Protein AF-A0A819MQQ5-F1 (afdb_monomer)

Radius of gyration: 13.73 Å; Cα contacts (8 Å, |Δi|>4): 123; chains: 1; bounding box: 31×38×28 Å

Solvent-accessible surface area (backbone atoms only — not comparable to full-atom values): 6411 Å² total; per-residue (Å²): 133,86,80,76,84,66,77,79,53,74,88,34,52,47,78,46,35,82,81,54,48,57,68,61,52,51,54,46,52,52,53,27,51,76,29,70,85,50,71,20,37,42,30,38,60,73,44,36,54,68,73,41,29,49,53,48,34,54,49,53,50,52,51,44,71,75,38,72,86,65,55,55,35,80,45,76,45,65,96,54,74,85,34,72,33,50,51,48,49,56,72,66,75,80,63,82,90,82,51,74,84,59,63,75,76,112

Structure (mmCIF, N/CA/C/O backbone):
data_AF-A0A819MQQ5-F1
#
_entry.id   AF-A0A819MQQ5-F1
#
loop_
_atom_site.group_PDB
_atom_site.id
_atom_site.type_symbol
_atom_site.label_atom_id
_atom_site.label_alt_id
_atom_site.label_comp_id
_atom_site.label_asym_id
_atom_site.label_entity_id
_atom_site.label_seq_id
_atom_site.pdbx_PDB_ins_code
_atom_site.Cartn_x
_atom_site.Cartn_y
_atom_site.Cartn_z
_atom_site.occupancy
_atom_site.B_iso_or_equiv
_atom_site.auth_seq_id
_atom_site.auth_comp_id
_atom_site.auth_asym_id
_atom_site.auth_atom_id
_atom_site.pdbx_PDB_model_num
ATOM 1 N N . PHE A 1 1 ? 14.879 -18.566 -2.613 1.00 41.97 1 PHE A N 1
ATOM 2 C CA . PHE A 1 1 ? 14.313 -17.618 -1.638 1.00 41.97 1 PHE A CA 1
ATOM 3 C C . PHE A 1 1 ? 15.167 -17.663 -0.381 1.00 41.97 1 PHE A C 1
ATOM 5 O O . PHE A 1 1 ? 15.000 -18.571 0.419 1.00 41.97 1 PHE A O 1
ATOM 12 N N . HIS A 1 2 ? 16.148 -16.767 -0.248 1.00 36.59 2 HIS A N 1
ATOM 13 C CA . HIS A 1 2 ? 16.883 -16.634 1.012 1.00 36.59 2 HIS A CA 1
ATOM 14 C C . HIS A 1 2 ? 15.929 -16.038 2.054 1.00 36.59 2 HIS A C 1
ATOM 16 O O . HIS A 1 2 ? 15.406 -14.946 1.847 1.00 36.59 2 HIS A O 1
ATOM 22 N N . HIS A 1 3 ? 15.650 -16.805 3.107 1.00 41.03 3 HIS A N 1
ATOM 23 C CA . HIS A 1 3 ? 14.972 -16.335 4.310 1.00 41.03 3 HIS A CA 1
ATOM 24 C C . HIS A 1 3 ? 15.963 -15.483 5.109 1.00 41.03 3 HIS A C 1
ATOM 26 O O . HIS A 1 3 ? 16.704 -16.006 5.938 1.00 41.03 3 HIS A O 1
ATOM 32 N N . ASP A 1 4 ? 15.989 -14.177 4.852 1.00 48.97 4 ASP A N 1
ATOM 33 C CA . ASP A 1 4 ? 16.358 -13.234 5.906 1.00 48.97 4 ASP A CA 1
ATOM 34 C C . ASP A 1 4 ? 15.162 -13.184 6.864 1.00 48.97 4 ASP A C 1
ATOM 36 O O . ASP A 1 4 ? 14.208 -12.440 6.655 1.00 48.97 4 ASP A O 1
ATOM 40 N N . ASN A 1 5 ? 15.185 -14.052 7.879 1.00 50.28 5 ASN A N 1
ATOM 41 C CA . ASN A 1 5 ? 14.214 -14.105 8.978 1.00 50.28 5 ASN A CA 1
ATOM 42 C C . ASN A 1 5 ? 14.416 -12.931 9.956 1.00 50.28 5 ASN A C 1
ATOM 44 O O . ASN A 1 5 ? 14.472 -13.129 11.169 1.00 50.28 5 ASN A O 1
ATOM 48 N N . SER A 1 6 ? 14.591 -11.711 9.453 1.00 61.44 6 SER A N 1
ATOM 49 C CA . SER A 1 6 ? 14.460 -10.527 10.293 1.00 61.44 6 SER A CA 1
ATOM 50 C C . SER A 1 6 ? 12.978 -10.190 10.406 1.00 61.44 6 SER A C 1
ATOM 52 O O . SER A 1 6 ? 12.267 -10.110 9.404 1.00 61.44 6 SER A O 1
ATOM 54 N N . GLU A 1 7 ? 12.495 -10.032 11.639 1.00 63.12 7 GLU A N 1
ATOM 55 C CA . GLU A 1 7 ? 11.149 -9.515 11.872 1.00 63.12 7 GLU A CA 1
ATOM 56 C C . GLU A 1 7 ? 10.965 -8.198 11.107 1.00 63.12 7 GLU A C 1
ATOM 58 O O . GLU A 1 7 ? 11.910 -7.395 11.037 1.00 63.12 7 GLU A O 1
ATOM 63 N N . PRO A 1 8 ? 9.774 -7.959 10.528 1.00 64.44 8 PRO A N 1
ATOM 64 C CA . PRO A 1 8 ? 9.529 -6.715 9.839 1.00 64.44 8 PRO A CA 1
ATOM 65 C C . PRO A 1 8 ? 9.766 -5.554 10.800 1.00 64.44 8 PRO A C 1
ATOM 67 O O . PRO A 1 8 ? 9.195 -5.490 11.891 1.00 64.44 8 PRO A O 1
ATOM 70 N N . ALA A 1 9 ? 10.620 -4.618 10.398 1.00 76.19 9 ALA A N 1
ATOM 71 C CA . ALA A 1 9 ? 10.821 -3.408 11.177 1.00 76.19 9 ALA A CA 1
ATOM 72 C C . ALA A 1 9 ? 9.495 -2.630 11.233 1.00 76.19 9 ALA A C 1
ATOM 74 O O . ALA A 1 9 ? 8.751 -2.602 10.257 1.00 76.19 9 ALA A O 1
ATOM 75 N N . VAL A 1 10 ? 9.196 -1.954 12.350 1.00 74.06 10 VAL A N 1
ATOM 76 C CA . VAL A 1 10 ? 7.916 -1.232 12.554 1.00 74.06 10 VAL A CA 1
ATOM 77 C C . VAL A 1 10 ? 7.578 -0.284 11.393 1.00 74.06 10 VAL A C 1
ATOM 79 O O . VAL A 1 10 ? 6.420 -0.098 11.045 1.00 74.06 10 VAL A O 1
ATOM 82 N N . ASN A 1 11 ? 8.586 0.289 10.734 1.00 81.50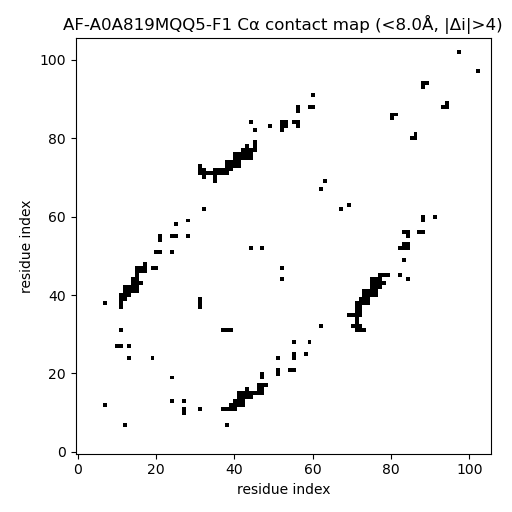 11 ASN A N 1
ATOM 83 C CA . ASN A 1 11 ? 8.409 1.188 9.592 1.00 81.50 11 ASN A CA 1
ATOM 84 C C . ASN A 1 11 ? 8.019 0.495 8.267 1.00 81.50 11 ASN A C 1
ATOM 86 O O . ASN A 1 11 ? 7.745 1.204 7.291 1.00 81.50 11 ASN A O 1
ATOM 90 N N . GLN A 1 12 ? 8.035 -0.840 8.220 1.00 92.12 12 GLN A N 1
ATOM 91 C CA . GLN A 1 12 ? 7.631 -1.675 7.086 1.00 92.12 12 GLN A CA 1
ATOM 92 C C . GLN A 1 12 ? 6.144 -2.030 7.120 1.00 92.12 12 GLN A C 1
ATOM 94 O O . GLN A 1 12 ? 5.609 -2.463 6.106 1.00 92.12 12 GLN A O 1
ATOM 99 N N . ILE A 1 13 ? 5.454 -1.796 8.236 1.00 95.38 13 ILE A N 1
ATOM 100 C CA . ILE A 1 13 ? 4.023 -2.063 8.374 1.00 95.38 13 ILE A CA 1
ATOM 101 C C . ILE A 1 13 ? 3.284 -0.736 8.544 1.00 95.38 13 ILE A C 1
ATOM 103 O O . ILE A 1 13 ? 3.662 0.099 9.363 1.00 95.38 13 ILE A O 1
ATOM 107 N N . LEU A 1 14 ? 2.214 -0.545 7.776 1.00 97.00 14 LEU A N 1
ATOM 108 C CA . LEU A 1 14 ? 1.230 0.505 8.015 1.00 97.00 14 LEU A CA 1
ATOM 109 C C . LEU A 1 14 ? -0.129 -0.150 8.236 1.00 97.00 14 LEU A C 1
ATOM 111 O O . LEU A 1 14 ? -0.745 -0.641 7.293 1.00 97.00 14 LEU A O 1
ATOM 115 N N . PHE A 1 15 ? -0.577 -0.147 9.491 1.00 97.19 15 PHE A N 1
ATOM 116 C CA . PHE A 1 15 ? -1.931 -0.543 9.858 1.00 97.19 15 PHE A CA 1
ATOM 117 C C . PHE A 1 15 ? -2.868 0.650 9.673 1.00 97.19 15 PHE A C 1
ATOM 119 O O . PHE A 1 15 ? -2.745 1.652 10.380 1.00 97.19 15 PHE A O 1
ATOM 126 N N . CYS A 1 16 ? -3.764 0.565 8.696 1.00 97.50 16 CYS A N 1
ATOM 127 C CA . CYS A 1 16 ? -4.686 1.640 8.380 1.00 97.50 16 CYS A CA 1
ATOM 128 C C . CYS A 1 16 ? -5.820 1.710 9.404 1.00 97.50 16 CYS A C 1
ATOM 130 O O . CYS A 1 16 ? -6.401 0.715 9.825 1.00 97.50 16 CYS A O 1
ATOM 132 N N . THR A 1 17 ? -6.165 2.931 9.778 1.00 97.00 17 THR A N 1
ATOM 133 C CA . THR A 1 17 ? -7.304 3.280 10.625 1.00 97.00 17 THR A CA 1
ATOM 134 C C . THR A 1 17 ? -8.079 4.413 9.961 1.00 97.00 17 THR A C 1
ATOM 136 O O . THR A 1 17 ? -7.600 5.028 9.008 1.00 97.00 17 THR A O 1
ATOM 139 N N . THR A 1 18 ? -9.247 4.754 10.502 1.00 95.88 18 THR A N 1
ATOM 140 C CA . THR A 1 18 ? -10.018 5.931 10.063 1.00 95.88 18 THR A CA 1
ATOM 141 C C . THR A 1 18 ? -9.284 7.258 10.290 1.00 95.88 18 THR A C 1
ATOM 143 O O . THR A 1 18 ? -9.691 8.279 9.751 1.00 95.88 18 THR A O 1
ATOM 146 N N . GLU A 1 19 ? -8.208 7.261 11.081 1.00 97.25 19 GLU A N 1
ATOM 147 C CA . GLU A 1 19 ? -7.359 8.432 11.341 1.00 97.25 19 GLU A CA 1
ATOM 148 C C . GLU A 1 19 ? -6.121 8.478 10.430 1.00 97.25 19 GLU A C 1
ATOM 150 O O . GLU A 1 19 ? -5.409 9.482 10.392 1.00 97.25 19 GLU A O 1
ATOM 155 N N . THR A 1 20 ? -5.852 7.399 9.686 1.00 97.81 20 THR A N 1
ATOM 156 C CA . THR A 1 20 ? -4.707 7.331 8.774 1.00 97.81 20 THR A CA 1
ATOM 157 C C . THR A 1 20 ? -4.927 8.285 7.610 1.00 97.81 20 THR A C 1
ATOM 159 O O . THR A 1 20 ? -5.843 8.115 6.805 1.00 97.81 20 THR A O 1
ATOM 162 N N . ASN A 1 21 ? -4.064 9.291 7.499 1.00 97.69 21 ASN A N 1
ATOM 163 C CA . ASN A 1 21 ? -4.224 10.345 6.508 1.00 97.69 21 ASN A CA 1
ATOM 164 C C . ASN A 1 21 ? -3.296 10.140 5.299 1.00 97.69 21 ASN A C 1
ATOM 166 O O . ASN A 1 21 ? -2.461 9.235 5.226 1.00 97.69 21 ASN A O 1
ATOM 170 N N . TRP A 1 22 ? -3.435 11.031 4.316 1.00 98.06 22 TRP A N 1
ATOM 171 C CA . TRP A 1 22 ? -2.640 10.974 3.093 1.00 98.06 22 TRP A CA 1
ATOM 172 C C . TRP A 1 22 ? -1.126 11.101 3.324 1.00 98.06 22 TRP A C 1
ATOM 174 O O . TRP A 1 22 ? -0.351 10.505 2.580 1.00 98.06 22 TRP A O 1
ATOM 184 N N . ILE A 1 23 ? -0.678 11.870 4.318 1.00 98.19 23 ILE A N 1
ATOM 185 C CA . ILE A 1 23 ? 0.754 12.067 4.583 1.00 98.19 23 ILE A CA 1
ATOM 186 C C . ILE A 1 23 ? 1.383 10.750 5.045 1.00 98.19 23 ILE A C 1
ATOM 188 O O . ILE A 1 23 ? 2.445 10.382 4.534 1.00 98.19 23 ILE A O 1
ATOM 192 N N . ASP A 1 24 ? 0.700 10.015 5.924 1.00 97.12 24 ASP A N 1
ATOM 193 C CA . ASP A 1 24 ? 1.155 8.718 6.438 1.00 97.12 24 ASP A CA 1
ATOM 194 C C . ASP A 1 24 ? 1.308 7.699 5.305 1.00 97.12 24 ASP A C 1
ATOM 196 O O . ASP A 1 24 ? 2.375 7.102 5.122 1.00 97.12 24 ASP A O 1
ATOM 200 N N . VAL A 1 25 ? 0.262 7.574 4.482 1.00 98.19 25 VAL A N 1
ATOM 201 C CA . VAL A 1 25 ? 0.217 6.652 3.338 1.00 98.19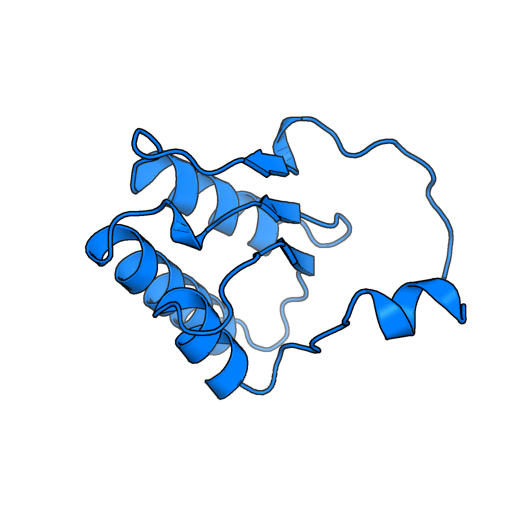 25 VAL A CA 1
ATOM 202 C C . VAL A 1 25 ? 1.268 7.032 2.301 1.00 98.19 25 VAL A C 1
ATOM 204 O O . VAL A 1 25 ? 2.039 6.184 1.859 1.00 98.19 25 VAL A O 1
ATOM 207 N N . ARG A 1 26 ? 1.376 8.315 1.944 1.00 98.44 26 ARG A N 1
ATOM 208 C CA . ARG A 1 26 ? 2.375 8.797 0.983 1.00 98.44 26 ARG A CA 1
ATOM 209 C C . ARG A 1 26 ? 3.790 8.465 1.446 1.00 98.44 26 ARG A C 1
ATOM 211 O O . ARG A 1 26 ? 4.583 7.946 0.663 1.00 98.44 26 ARG A O 1
ATOM 218 N N . ALA A 1 27 ? 4.119 8.771 2.700 1.00 97.56 27 ALA A N 1
ATOM 219 C CA . ALA A 1 27 ? 5.442 8.500 3.247 1.00 97.56 27 ALA A CA 1
ATOM 220 C C . ALA A 1 27 ? 5.742 6.993 3.254 1.00 97.56 27 ALA A C 1
ATOM 222 O O . ALA A 1 27 ? 6.854 6.586 2.918 1.00 97.56 27 ALA A O 1
ATOM 223 N N . PHE A 1 28 ? 4.747 6.169 3.584 1.00 97.81 28 PHE A N 1
ATOM 224 C CA . PHE A 1 28 ? 4.854 4.716 3.540 1.00 97.81 28 PHE A CA 1
ATOM 225 C C . PHE A 1 28 ? 5.120 4.182 2.127 1.00 97.81 28 PHE A C 1
ATOM 227 O O . PHE A 1 28 ? 6.079 3.435 1.938 1.00 97.81 28 PHE A O 1
ATOM 234 N N . ILE A 1 29 ? 4.353 4.622 1.124 1.00 97.38 29 ILE A N 1
ATOM 235 C CA . ILE A 1 29 ? 4.533 4.198 -0.272 1.00 97.38 29 ILE A CA 1
ATOM 236 C C . ILE A 1 29 ? 5.913 4.593 -0.803 1.00 97.38 29 ILE A C 1
ATOM 238 O O . ILE A 1 29 ? 6.564 3.781 -1.453 1.00 97.38 29 ILE A O 1
ATOM 242 N N . TYR A 1 30 ? 6.420 5.788 -0.486 1.00 96.81 30 TYR A N 1
ATOM 243 C CA . TYR A 1 30 ? 7.780 6.165 -0.885 1.00 96.81 30 TYR A CA 1
ATOM 244 C C . TYR A 1 30 ? 8.860 5.317 -0.210 1.00 96.81 30 TYR A C 1
ATOM 246 O O . TYR A 1 30 ? 9.817 4.925 -0.877 1.00 96.81 30 TYR A O 1
ATOM 254 N N . ARG A 1 31 ? 8.716 5.013 1.089 1.00 95.25 31 ARG A N 1
ATOM 255 C CA . ARG A 1 31 ? 9.643 4.105 1.786 1.00 95.25 31 ARG A CA 1
ATOM 256 C C . ARG A 1 31 ? 9.631 2.717 1.156 1.00 95.25 31 ARG A C 1
ATOM 258 O O . ARG A 1 31 ? 10.700 2.167 0.926 1.00 95.25 31 ARG A O 1
ATOM 265 N N . CYS A 1 32 ? 8.445 2.196 0.849 1.00 95.50 32 CYS A N 1
ATOM 266 C CA . CYS A 1 32 ? 8.282 0.928 0.150 1.00 95.50 32 CYS A CA 1
ATOM 267 C C . CYS A 1 32 ? 8.967 0.959 -1.216 1.00 95.50 32 CYS A C 1
ATOM 269 O O . CYS A 1 32 ? 9.824 0.124 -1.490 1.00 95.50 32 CYS A O 1
ATOM 271 N N . PHE A 1 33 ? 8.641 1.954 -2.044 1.00 95.00 33 PHE A N 1
ATOM 272 C CA . PHE A 1 33 ? 9.154 2.041 -3.401 1.00 95.00 33 PHE A CA 1
ATOM 273 C C . PHE A 1 33 ? 10.678 2.118 -3.408 1.00 95.00 33 PHE A C 1
ATOM 275 O O . PHE A 1 33 ? 11.314 1.325 -4.081 1.00 95.00 33 PHE A O 1
ATOM 282 N N . TYR A 1 34 ? 11.292 2.992 -2.609 1.00 93.00 34 TYR A N 1
ATOM 283 C CA . TYR A 1 34 ? 12.751 3.149 -2.587 1.00 93.00 34 TYR A CA 1
ATOM 284 C C . TYR A 1 34 ? 13.499 2.112 -1.734 1.00 93.00 34 TYR A C 1
ATOM 286 O O . TYR A 1 34 ? 14.723 2.188 -1.624 1.00 93.00 34 TYR A O 1
ATOM 294 N N . SER A 1 35 ? 12.807 1.125 -1.157 1.00 88.75 35 SER A N 1
ATOM 295 C CA . SER A 1 35 ? 13.436 0.011 -0.450 1.00 88.75 35 SER A CA 1
ATOM 296 C C . SER A 1 35 ? 13.440 -1.247 -1.319 1.00 88.75 35 SER A C 1
ATOM 298 O O . SER A 1 35 ? 12.446 -1.954 -1.445 1.00 88.75 35 SER A O 1
ATOM 300 N N . SER A 1 36 ? 14.590 -1.550 -1.918 1.00 75.75 36 SER A N 1
ATOM 301 C CA . SER A 1 36 ? 14.707 -2.596 -2.944 1.00 75.75 36 SER A CA 1
ATOM 302 C C . SER A 1 36 ? 14.548 -4.033 -2.420 1.00 75.75 36 SER A C 1
ATOM 304 O O . SER A 1 36 ? 14.241 -4.941 -3.193 1.00 75.75 36 SER A O 1
ATOM 306 N N . SER A 1 37 ? 14.787 -4.266 -1.125 1.00 83.00 37 SER A N 1
ATOM 307 C CA . SER A 1 37 ? 14.911 -5.623 -0.561 1.00 83.00 37 SER A CA 1
ATOM 308 C C . SER A 1 37 ? 13.750 -6.026 0.348 1.00 83.00 37 SER A C 1
ATOM 310 O O . SER A 1 37 ? 13.411 -7.213 0.417 1.00 83.00 37 SER A O 1
ATOM 312 N N . ASN A 1 38 ? 13.125 -5.049 1.002 1.00 90.00 38 ASN A N 1
ATOM 313 C CA . ASN A 1 38 ? 12.193 -5.270 2.101 1.00 90.00 38 ASN A CA 1
ATOM 314 C C . ASN A 1 38 ? 10.750 -5.382 1.613 1.00 90.00 38 ASN A C 1
ATOM 316 O O . ASN A 1 38 ? 10.341 -4.673 0.695 1.00 90.00 38 ASN A O 1
ATOM 320 N N . LEU A 1 39 ? 9.975 -6.248 2.265 1.00 92.38 39 LEU A N 1
ATOM 321 C CA . LEU A 1 39 ? 8.526 -6.281 2.114 1.00 92.38 39 LEU A CA 1
ATOM 322 C C . LEU A 1 39 ? 7.908 -5.193 2.993 1.00 92.38 39 LEU A C 1
ATOM 324 O O . LEU A 1 39 ? 8.158 -5.158 4.192 1.00 92.38 39 LEU A O 1
ATOM 328 N N . TYR A 1 40 ? 7.095 -4.331 2.393 1.00 95.81 40 TYR A N 1
ATOM 329 C CA . TYR A 1 40 ? 6.258 -3.378 3.114 1.00 95.81 40 TYR A CA 1
ATOM 330 C C . TYR A 1 40 ? 4.811 -3.846 3.060 1.00 95.81 40 TYR A C 1
ATOM 332 O O . TYR A 1 40 ? 4.352 -4.261 2.000 1.00 95.81 40 TYR A O 1
ATOM 340 N N . GLN A 1 41 ? 4.091 -3.778 4.174 1.00 96.12 41 GLN A N 1
ATOM 341 C CA . GLN A 1 41 ? 2.723 -4.271 4.294 1.00 96.12 41 GLN A CA 1
ATOM 342 C C . GLN A 1 41 ? 1.750 -3.142 4.632 1.00 96.12 41 GLN A C 1
ATOM 344 O O . GLN A 1 41 ? 1.863 -2.504 5.678 1.00 96.12 41 GLN A O 1
ATOM 349 N N . LEU A 1 42 ? 0.793 -2.906 3.737 1.00 97.19 42 LEU A N 1
ATOM 350 C CA . LEU A 1 42 ? -0.359 -2.0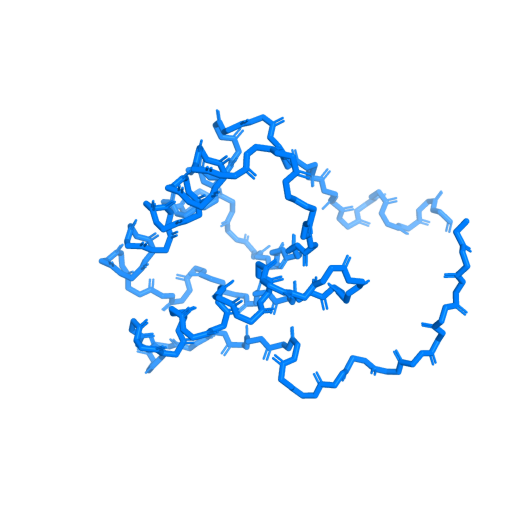42 3.968 1.00 97.19 42 LEU A CA 1
ATOM 351 C C . LEU A 1 42 ? -1.517 -2.918 4.457 1.00 97.19 42 LEU A C 1
ATOM 353 O O . LEU A 1 42 ? -2.015 -3.750 3.698 1.00 97.19 42 LEU A O 1
ATOM 357 N N . ILE A 1 43 ? -1.901 -2.769 5.721 1.00 97.00 43 ILE A N 1
ATOM 358 C CA . ILE A 1 43 ? -2.890 -3.625 6.383 1.00 97.00 43 ILE A CA 1
ATOM 359 C C . ILE A 1 43 ? -4.198 -2.851 6.561 1.00 97.00 43 ILE A C 1
ATOM 361 O O . ILE A 1 43 ? -4.181 -1.715 7.026 1.00 97.00 43 ILE A O 1
ATOM 365 N N . GLU A 1 44 ? -5.313 -3.484 6.204 1.00 97.12 44 GLU A N 1
ATOM 366 C CA . GLU A 1 44 ? -6.682 -2.952 6.258 1.00 97.12 44 GLU A CA 1
ATOM 367 C C . GLU A 1 44 ? -6.901 -1.632 5.478 1.00 97.12 44 GLU A C 1
ATOM 369 O O . GLU A 1 44 ? -7.519 -0.691 5.994 1.00 97.12 44 GLU A O 1
ATOM 374 N N . PRO A 1 45 ? -6.426 -1.514 4.218 1.00 96.88 45 PRO A N 1
ATOM 375 C CA . PRO A 1 45 ? -6.591 -0.297 3.418 1.00 96.88 45 PRO A CA 1
ATOM 376 C C . PRO A 1 45 ? -8.054 0.109 3.183 1.00 96.88 45 PRO A C 1
ATOM 378 O O . PRO A 1 45 ? -8.315 1.265 2.854 1.00 96.88 45 PRO A O 1
ATOM 381 N N . GLU A 1 46 ? -9.011 -0.803 3.366 1.00 96.75 46 GLU A N 1
ATOM 382 C CA . GLU A 1 46 ? -10.452 -0.539 3.331 1.00 96.75 46 GLU A CA 1
ATOM 383 C C . GLU A 1 46 ? -10.907 0.517 4.345 1.00 96.75 46 GLU A C 1
ATOM 385 O O . GLU A 1 46 ? -11.929 1.167 4.133 1.00 96.75 46 GLU A O 1
ATOM 390 N N . ARG A 1 47 ? -10.135 0.743 5.415 1.00 97.19 47 ARG A N 1
ATOM 391 C CA . ARG A 1 47 ? -10.422 1.781 6.415 1.00 97.19 47 ARG A CA 1
ATOM 392 C C . ARG A 1 47 ? 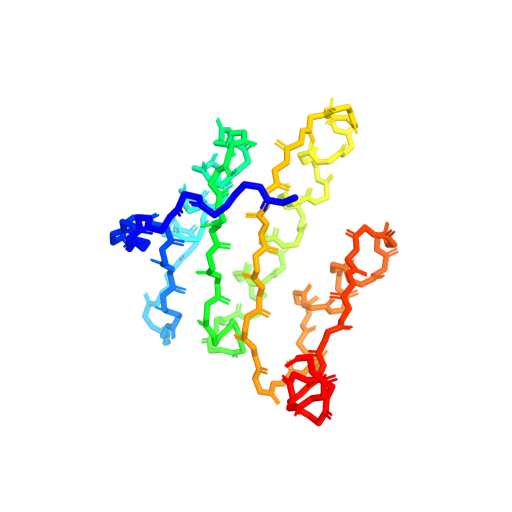-10.027 3.188 5.979 1.00 97.19 47 ARG A C 1
ATOM 394 O O . ARG A 1 47 ? -10.409 4.151 6.641 1.00 97.19 47 ARG A O 1
ATOM 401 N N . LEU A 1 48 ? -9.244 3.320 4.909 1.00 97.62 48 LEU A N 1
ATOM 402 C CA . LEU A 1 48 ? -8.841 4.618 4.382 1.00 97.62 48 LEU A CA 1
ATOM 403 C C . LEU A 1 48 ? -10.028 5.309 3.715 1.00 97.62 48 LEU A C 1
ATOM 405 O O . LEU A 1 48 ? -10.792 4.678 2.983 1.00 97.62 48 LEU A O 1
ATOM 409 N N . GLU A 1 49 ? -10.128 6.628 3.875 1.00 97.19 49 GLU A N 1
ATOM 410 C CA . GLU A 1 49 ? -11.070 7.422 3.088 1.00 97.19 49 GLU A CA 1
ATOM 411 C C . GLU A 1 49 ? -10.837 7.223 1.584 1.00 97.19 49 GLU A C 1
ATOM 413 O O . GLU A 1 49 ? -9.700 7.094 1.116 1.00 97.19 49 GLU A O 1
ATOM 418 N N . PHE A 1 50 ? -11.916 7.276 0.801 1.00 96.19 50 PHE A N 1
ATOM 419 C CA . PHE A 1 50 ? -11.856 7.122 -0.655 1.00 96.19 50 PHE A CA 1
ATOM 420 C C . PHE A 1 50 ? -10.822 8.057 -1.307 1.00 96.19 50 PHE A C 1
ATOM 422 O O . PHE A 1 50 ? -10.071 7.644 -2.189 1.00 96.19 50 PHE A O 1
ATOM 429 N N . ASN A 1 51 ? -10.729 9.307 -0.840 1.00 97.69 51 ASN A N 1
ATOM 430 C CA . ASN A 1 51 ? -9.770 10.289 -1.354 1.00 97.69 51 ASN A CA 1
ATOM 431 C C . ASN A 1 51 ? -8.295 9.875 -1.117 1.00 97.69 51 ASN A C 1
ATOM 433 O O . ASN A 1 51 ? -7.428 10.222 -1.919 1.00 97.69 51 ASN A O 1
ATOM 437 N N . VAL A 1 52 ? -7.997 9.136 -0.043 1.00 98.06 52 VAL A N 1
ATOM 438 C CA . VAL A 1 52 ? -6.665 8.635 0.307 1.00 98.06 52 VAL A CA 1
ATOM 439 C C . VAL A 1 52 ? -6.371 7.400 -0.532 1.00 98.06 52 VAL A C 1
ATOM 441 O O . VAL A 1 52 ? -5.273 7.294 -1.077 1.00 98.06 52 VAL A O 1
ATOM 444 N N . GLN A 1 53 ? -7.355 6.513 -0.700 1.00 97.38 53 GLN A N 1
ATOM 445 C CA . GLN A 1 53 ? -7.247 5.355 -1.589 1.00 97.38 53 GLN A CA 1
ATOM 446 C C . GLN A 1 53 ? -6.945 5.777 -3.034 1.00 97.38 53 GLN A C 1
ATOM 448 O O . GLN A 1 53 ? -6.033 5.231 -3.654 1.00 97.38 53 GLN A O 1
ATOM 453 N N . ASP A 1 54 ? -7.656 6.782 -3.553 1.00 97.00 54 ASP A N 1
ATOM 454 C CA . ASP A 1 54 ? -7.463 7.307 -4.910 1.00 97.00 54 ASP A CA 1
ATOM 455 C C . ASP A 1 54 ? -6.071 7.916 -5.106 1.00 97.00 54 ASP A C 1
ATOM 457 O O . ASP A 1 54 ? -5.347 7.542 -6.031 1.00 97.00 54 ASP A O 1
ATOM 461 N N . LYS A 1 55 ? -5.631 8.769 -4.175 1.00 98.19 55 LYS A N 1
ATOM 462 C CA . LYS A 1 55 ? -4.274 9.339 -4.204 1.00 98.19 55 LYS A CA 1
ATOM 463 C C . LYS A 1 55 ? -3.189 8.269 -4.097 1.00 98.19 55 LYS A C 1
ATOM 465 O O . LYS A 1 55 ? -2.157 8.381 -4.757 1.00 98.19 55 LYS A O 1
ATOM 470 N N . CYS A 1 56 ? -3.406 7.242 -3.276 1.00 97.62 56 CYS A N 1
ATOM 471 C CA . CYS A 1 56 ? -2.483 6.120 -3.130 1.00 97.62 56 CYS A CA 1
ATOM 472 C C . CYS A 1 56 ? -2.353 5.345 -4.446 1.00 97.62 56 CYS A C 1
ATOM 474 O O . CYS A 1 56 ? -1.241 5.148 -4.934 1.00 97.62 56 CYS A O 1
ATOM 476 N N . CYS A 1 57 ? -3.484 5.003 -5.065 1.00 95.94 57 CYS A N 1
ATOM 477 C CA . CYS A 1 57 ? -3.540 4.334 -6.360 1.00 95.94 57 CYS A CA 1
ATOM 478 C C . CYS A 1 57 ? -2.792 5.131 -7.443 1.00 95.94 57 CYS A C 1
ATOM 480 O O . CYS A 1 57 ? -1.868 4.615 -8.072 1.00 95.94 57 CYS A O 1
ATOM 482 N N . GLN A 1 58 ? -3.108 6.422 -7.590 1.00 96.19 58 GLN A N 1
ATOM 483 C CA . GLN A 1 58 ? -2.445 7.309 -8.552 1.00 96.19 58 GLN A CA 1
ATOM 484 C C . GLN A 1 58 ? -0.935 7.419 -8.308 1.00 96.19 58 GLN A C 1
ATOM 486 O O . GLN A 1 58 ? -0.154 7.475 -9.258 1.00 96.19 58 GLN A O 1
ATOM 491 N N . LEU A 1 59 ? -0.505 7.446 -7.043 1.00 97.44 59 LEU A N 1
ATOM 492 C CA . LEU A 1 59 ? 0.913 7.486 -6.699 1.00 97.44 59 LEU A CA 1
ATOM 493 C C . LEU A 1 59 ? 1.632 6.198 -7.112 1.00 97.44 59 LEU A C 1
ATOM 495 O O . LEU A 1 59 ? 2.706 6.285 -7.701 1.00 97.44 59 LEU A O 1
ATOM 499 N N . ILE A 1 60 ? 1.055 5.028 -6.826 1.00 95.44 60 ILE A N 1
ATOM 500 C CA . ILE A 1 60 ? 1.641 3.736 -7.212 1.00 95.44 60 ILE A CA 1
ATOM 501 C C . ILE A 1 60 ? 1.764 3.649 -8.736 1.00 95.44 60 ILE A C 1
ATOM 503 O O . ILE A 1 60 ? 2.851 3.353 -9.231 1.00 95.44 60 ILE A O 1
ATOM 507 N N . ILE A 1 61 ? 0.698 3.992 -9.471 1.00 94.25 61 ILE A N 1
ATOM 508 C CA . ILE A 1 61 ? 0.701 4.039 -10.942 1.00 94.25 61 ILE A CA 1
ATOM 509 C C . ILE A 1 61 ? 1.843 4.923 -11.440 1.00 94.25 61 ILE A C 1
ATOM 511 O O . ILE A 1 61 ? 2.711 4.460 -12.176 1.00 94.25 61 ILE A O 1
ATOM 515 N N . LYS A 1 62 ? 1.914 6.165 -10.951 1.00 95.31 62 LYS A N 1
ATOM 516 C CA . LYS A 1 62 ? 2.946 7.121 -11.356 1.00 95.31 62 LYS A CA 1
ATOM 517 C C . LYS A 1 62 ? 4.363 6.609 -11.093 1.00 95.31 62 LYS A C 1
ATOM 519 O O . LYS A 1 62 ? 5.257 6.849 -11.899 1.00 95.31 62 LYS A O 1
ATOM 524 N N . LEU A 1 63 ? 4.598 5.957 -9.955 1.00 95.12 63 LEU A N 1
ATOM 525 C CA . LEU A 1 63 ? 5.921 5.442 -9.598 1.00 95.12 63 LEU A CA 1
ATOM 526 C C . LEU A 1 63 ? 6.349 4.283 -10.506 1.00 95.12 63 LEU A C 1
ATOM 528 O O . LEU A 1 63 ? 7.496 4.261 -10.954 1.00 95.12 63 LEU A O 1
ATOM 532 N N . VAL A 1 64 ? 5.424 3.368 -10.803 1.00 92.44 64 VAL A N 1
ATOM 533 C CA . VAL A 1 64 ? 5.654 2.229 -11.702 1.00 92.44 64 VAL A CA 1
ATOM 534 C C . VAL A 1 64 ? 5.879 2.700 -13.138 1.00 92.44 64 VAL A C 1
ATOM 536 O O . VAL A 1 64 ? 6.825 2.256 -13.780 1.00 92.44 64 VAL A O 1
ATOM 539 N N . GLU A 1 65 ? 5.069 3.638 -13.630 1.00 93.00 65 GLU A N 1
ATOM 540 C CA . GLU A 1 65 ? 5.217 4.200 -14.978 1.00 93.00 65 GLU A CA 1
ATOM 541 C C . GLU A 1 65 ? 6.517 4.995 -15.139 1.00 93.00 65 GLU A C 1
ATOM 543 O O . GLU A 1 65 ? 7.172 4.914 -16.178 1.00 93.00 65 GLU A O 1
ATOM 548 N N . TYR A 1 66 ? 6.913 5.758 -14.115 1.00 94.50 66 TYR A N 1
ATOM 549 C CA . TYR A 1 66 ? 8.113 6.592 -14.170 1.00 94.50 66 TYR A CA 1
ATOM 550 C C . TYR A 1 66 ? 9.409 5.774 -14.062 1.00 94.50 66 TYR A C 1
ATOM 552 O O . TYR A 1 66 ? 10.404 6.133 -14.687 1.00 94.50 66 TYR A O 1
ATOM 560 N N . ASN A 1 67 ? 9.414 4.668 -13.306 1.00 91.31 67 ASN A N 1
ATOM 561 C CA . ASN A 1 67 ? 10.572 3.774 -13.198 1.00 91.31 67 ASN A CA 1
ATOM 562 C C . ASN A 1 67 ? 10.166 2.293 -13.355 1.00 91.31 67 ASN A C 1
ATOM 564 O O . ASN A 1 67 ? 10.184 1.547 -12.372 1.00 91.31 67 ASN A O 1
ATOM 568 N N . PRO A 1 68 ? 9.872 1.820 -14.577 1.00 88.38 68 PRO A N 1
ATOM 569 C CA . PRO A 1 68 ? 9.334 0.472 -14.798 1.00 88.38 68 PRO A CA 1
ATOM 570 C C . PRO A 1 68 ? 10.310 -0.657 -14.439 1.00 88.38 68 PRO A C 1
ATOM 572 O O . PRO A 1 68 ? 9.896 -1.781 -14.172 1.00 88.38 68 PRO A O 1
ATOM 575 N N . SER A 1 69 ? 11.617 -0.383 -14.411 1.00 89.62 69 SER A N 1
ATOM 576 C CA . SER A 1 69 ? 12.638 -1.354 -13.998 1.00 89.62 69 SER A CA 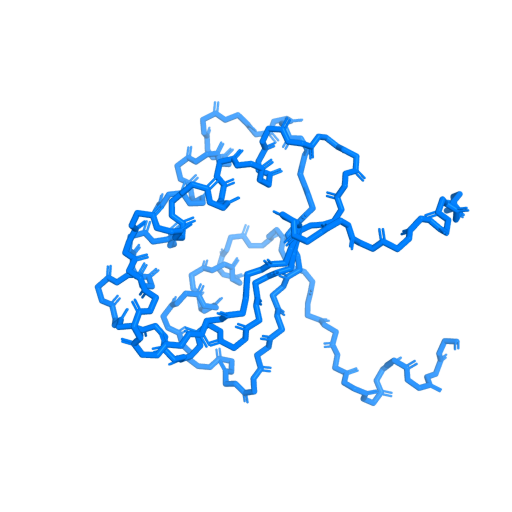1
ATOM 577 C C . SER A 1 69 ? 12.862 -1.403 -12.485 1.00 89.62 69 SER A C 1
ATOM 579 O O . SER A 1 69 ? 13.608 -2.262 -12.006 1.00 89.62 69 SER A O 1
ATOM 581 N N . HIS A 1 70 ? 12.292 -0.458 -11.732 1.00 91.81 70 HIS A N 1
ATOM 582 C CA . HIS A 1 70 ? 12.517 -0.355 -10.298 1.00 91.81 70 HIS A CA 1
ATOM 583 C C . HIS A 1 70 ? 11.706 -1.412 -9.553 1.00 91.81 70 HIS A C 1
ATOM 585 O O . HIS A 1 70 ? 10.491 -1.511 -9.704 1.00 91.81 70 HIS A O 1
ATOM 591 N N . LYS A 1 71 ? 12.390 -2.217 -8.740 1.00 91.25 71 LYS A N 1
ATOM 592 C CA . LYS A 1 71 ? 11.773 -3.313 -7.991 1.00 91.25 71 LYS A CA 1
ATOM 593 C C . LYS A 1 71 ? 11.447 -2.854 -6.576 1.00 91.25 71 LYS A C 1
ATOM 595 O O . LYS A 1 71 ? 12.313 -2.324 -5.887 1.00 91.25 71 LYS A O 1
ATOM 600 N N . PHE A 1 72 ? 10.227 -3.133 -6.140 1.00 93.25 72 PHE A N 1
ATOM 601 C CA . PHE A 1 72 ? 9.760 -2.933 -4.772 1.00 93.25 72 PHE A CA 1
ATOM 602 C C . PHE A 1 72 ? 8.835 -4.090 -4.386 1.00 93.25 72 PHE A C 1
ATOM 604 O O . PHE A 1 72 ? 8.361 -4.829 -5.252 1.00 93.25 72 PHE A O 1
ATOM 611 N N . LYS A 1 73 ? 8.594 -4.272 -3.086 1.00 93.62 73 LYS A N 1
ATOM 612 C CA . LYS A 1 73 ? 7.690 -5.308 -2.577 1.00 93.62 73 LYS A CA 1
ATOM 613 C C . LYS A 1 73 ? 6.646 -4.666 -1.673 1.00 93.62 73 LYS A C 1
ATOM 615 O O . LYS A 1 73 ? 6.954 -4.268 -0.549 1.00 93.62 73 LYS A O 1
ATOM 620 N N . LEU A 1 74 ? 5.419 -4.587 -2.174 1.00 95.00 74 LEU A N 1
ATOM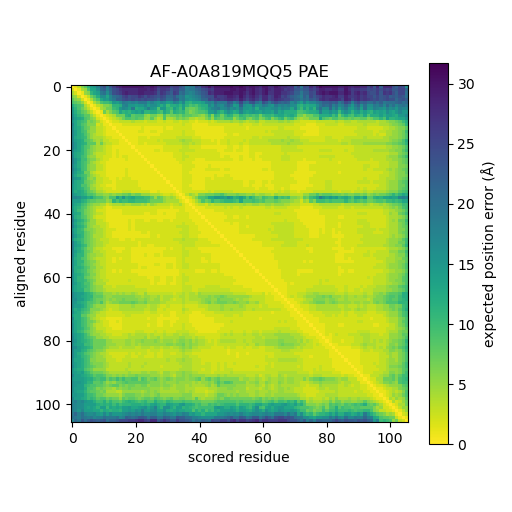 621 C CA . LEU A 1 74 ? 4.252 -4.139 -1.424 1.00 95.00 74 LEU A CA 1
ATOM 622 C C . LEU A 1 74 ? 3.304 -5.324 -1.227 1.00 95.00 74 LEU A C 1
ATOM 624 O O . LEU A 1 74 ? 2.772 -5.862 -2.194 1.00 95.00 74 LEU A O 1
ATOM 628 N N . GLY A 1 75 ? 3.099 -5.721 0.022 1.00 94.88 75 GLY A N 1
ATOM 629 C CA . GLY A 1 75 ? 2.002 -6.582 0.435 1.00 94.88 75 GLY A CA 1
ATOM 630 C C . GLY A 1 75 ? 0.808 -5.719 0.813 1.00 94.88 75 GLY A C 1
ATOM 631 O O . GLY A 1 75 ? 0.956 -4.737 1.539 1.00 94.88 75 GLY A O 1
ATOM 632 N N . VAL A 1 76 ? -0.375 -6.082 0.333 1.00 95.56 76 VAL A N 1
ATOM 633 C CA . VAL A 1 76 ? -1.623 -5.459 0.768 1.00 95.56 76 VAL A CA 1
ATOM 634 C C . VAL A 1 76 ? -2.480 -6.535 1.412 1.00 95.56 76 VAL A C 1
ATOM 636 O O . VAL A 1 76 ? -2.804 -7.530 0.769 1.00 95.56 76 VAL A O 1
ATOM 639 N N . VAL A 1 77 ? -2.795 -6.349 2.691 1.00 95.12 77 VAL A N 1
ATOM 640 C CA . VAL A 1 77 ? -3.597 -7.281 3.488 1.00 95.12 77 VAL A CA 1
ATOM 641 C C . 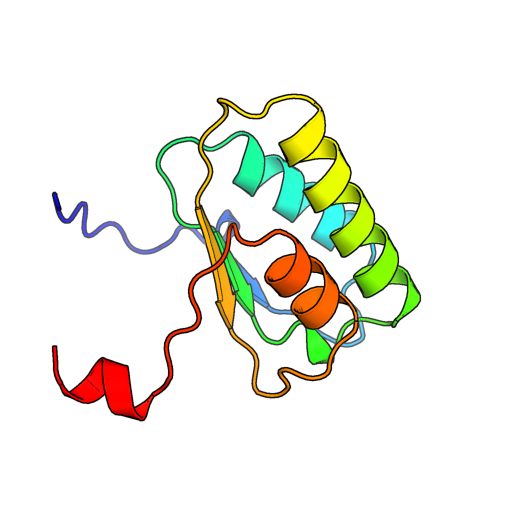VAL A 1 77 ? -4.944 -6.622 3.723 1.00 95.12 77 VAL A C 1
ATOM 643 O O . VAL A 1 77 ? -5.010 -5.582 4.371 1.00 95.12 77 VAL A O 1
ATOM 646 N N . THR A 1 78 ? -6.005 -7.189 3.164 1.00 94.88 78 THR A N 1
ATOM 647 C CA . THR A 1 78 ? -7.344 -6.592 3.188 1.00 94.88 78 THR A CA 1
ATOM 648 C C . THR A 1 78 ? -8.404 -7.669 3.343 1.00 94.88 78 THR A C 1
ATOM 650 O O . THR A 1 78 ? -8.232 -8.786 2.851 1.00 94.88 78 THR A O 1
ATOM 653 N N . THR A 1 79 ? -9.507 -7.322 3.999 1.00 92.81 79 THR A N 1
ATOM 654 C CA . THR A 1 79 ? -10.721 -8.148 4.023 1.00 92.81 79 THR A CA 1
ATOM 655 C C . THR A 1 79 ? -11.709 -7.770 2.915 1.00 92.81 79 THR A C 1
ATOM 657 O O . THR A 1 79 ? -12.630 -8.536 2.632 1.00 92.81 79 THR A O 1
ATOM 660 N N . ASP A 1 80 ? -11.493 -6.635 2.236 1.00 93.12 80 ASP A N 1
ATOM 661 C CA . ASP A 1 80 ? -12.356 -6.120 1.173 1.00 93.12 80 ASP A CA 1
ATOM 662 C C . ASP A 1 80 ? -11.575 -5.834 -0.122 1.00 93.12 80 ASP A C 1
ATOM 664 O O . ASP A 1 80 ? -10.929 -4.799 -0.318 1.00 93.12 80 ASP A O 1
ATOM 668 N N . ILE A 1 81 ? -11.698 -6.761 -1.071 1.00 89.56 81 ILE A N 1
ATOM 669 C CA . ILE A 1 81 ? -11.074 -6.642 -2.393 1.00 89.56 81 ILE A CA 1
ATOM 670 C C . ILE A 1 81 ? -11.761 -5.619 -3.312 1.00 89.56 81 ILE A C 1
ATOM 672 O O . ILE A 1 81 ? -11.216 -5.304 -4.366 1.00 89.56 81 ILE A O 1
ATOM 676 N N . GLN A 1 82 ? -12.950 -5.117 -2.959 1.00 90.81 82 GLN A N 1
ATOM 677 C CA . GLN A 1 82 ? -13.732 -4.207 -3.806 1.00 90.81 82 GLN A CA 1
ATOM 678 C C . GLN A 1 82 ? -13.369 -2.731 -3.602 1.00 90.81 82 GLN A C 1
ATOM 680 O O . GLN A 1 82 ? -13.966 -1.849 -4.224 1.00 90.81 82 GLN A O 1
ATOM 685 N N . THR A 1 83 ? -12.367 -2.441 -2.776 1.00 92.88 83 THR A N 1
ATOM 686 C CA . THR A 1 83 ? -11.891 -1.075 -2.546 1.00 92.88 83 THR A CA 1
ATOM 687 C C . THR A 1 83 ? -11.290 -0.450 -3.809 1.00 92.88 83 THR A C 1
ATOM 689 O O . THR A 1 83 ? -10.786 -1.129 -4.711 1.00 92.88 83 THR A O 1
ATOM 692 N N . HIS A 1 84 ? -11.327 0.884 -3.887 1.00 92.69 84 HIS A N 1
ATOM 693 C CA . HIS A 1 84 ? -10.811 1.629 -5.042 1.00 92.69 84 HIS A CA 1
ATOM 694 C C . HIS A 1 84 ? -9.309 1.404 -5.235 1.00 92.69 84 HIS A C 1
ATOM 696 O O . HIS A 1 84 ? -8.847 1.213 -6.360 1.00 92.69 84 HIS A O 1
ATOM 702 N N . LEU A 1 85 ? -8.557 1.357 -4.131 1.00 93.94 85 LEU A N 1
ATOM 703 C CA . LEU A 1 85 ? -7.121 1.084 -4.158 1.00 93.94 85 LEU A CA 1
ATOM 704 C C . LEU A 1 85 ? -6.812 -0.306 -4.731 1.00 93.94 85 LEU A C 1
ATOM 706 O O . LEU A 1 85 ? -5.986 -0.419 -5.636 1.00 93.94 85 LEU A O 1
ATOM 710 N N . ILE A 1 86 ? -7.473 -1.353 -4.229 1.00 93.25 86 ILE A N 1
ATOM 711 C CA . ILE A 1 86 ? -7.212 -2.734 -4.656 1.00 93.25 86 ILE A CA 1
ATOM 712 C C . ILE A 1 86 ? -7.569 -2.917 -6.128 1.00 93.25 86 ILE A C 1
ATOM 714 O O . ILE A 1 86 ? -6.751 -3.415 -6.901 1.00 93.25 86 ILE A O 1
ATOM 718 N N . ASN A 1 87 ? -8.741 -2.434 -6.541 1.00 92.19 87 ASN A N 1
ATOM 719 C CA . ASN A 1 87 ? -9.152 -2.458 -7.942 1.00 92.19 87 ASN A CA 1
ATOM 720 C C . ASN A 1 87 ? -8.158 -1.721 -8.851 1.00 92.19 87 ASN A C 1
ATOM 722 O O . ASN A 1 87 ? -7.883 -2.175 -9.961 1.00 92.19 87 ASN A O 1
ATOM 726 N N . GLY A 1 88 ? -7.600 -0.604 -8.382 1.00 91.00 88 GLY A N 1
ATOM 727 C CA . GLY A 1 88 ? -6.552 0.129 -9.082 1.00 91.00 88 GLY A CA 1
ATOM 728 C C . GLY A 1 88 ? -5.273 -0.686 -9.271 1.00 91.00 88 GLY A C 1
ATOM 729 O O . GLY A 1 88 ? -4.784 -0.803 -10.391 1.00 91.00 88 GLY A O 1
ATOM 730 N N . ILE A 1 89 ? -4.773 -1.305 -8.198 1.00 90.81 89 ILE A N 1
ATOM 731 C CA . ILE A 1 89 ? -3.553 -2.127 -8.224 1.00 90.81 89 ILE A CA 1
ATOM 732 C C . ILE A 1 89 ? -3.731 -3.362 -9.119 1.00 90.81 89 ILE A C 1
ATOM 734 O O . ILE A 1 89 ? -2.856 -3.669 -9.926 1.00 90.81 89 ILE A O 1
ATOM 738 N N . LEU A 1 90 ? -4.865 -4.062 -9.019 1.00 90.81 90 LEU A N 1
ATOM 739 C CA . LEU A 1 90 ? -5.121 -5.271 -9.811 1.00 90.81 90 LEU A CA 1
ATOM 740 C C . LEU A 1 90 ? -5.200 -4.983 -11.317 1.00 90.81 90 LEU A C 1
ATOM 742 O O . LEU A 1 90 ? -4.804 -5.822 -12.121 1.00 90.81 90 LEU A O 1
ATOM 746 N N . ARG A 1 91 ? -5.652 -3.789 -11.720 1.00 90.69 91 ARG A N 1
ATOM 747 C CA . ARG A 1 91 ? -5.698 -3.378 -13.137 1.00 90.69 91 ARG A CA 1
ATOM 748 C C . ARG A 1 91 ? -4.324 -3.167 -13.764 1.00 90.69 91 ARG A C 1
ATOM 750 O O . ARG A 1 91 ? -4.229 -3.141 -14.986 1.00 90.69 91 ARG A O 1
ATOM 757 N N . MET A 1 92 ? -3.284 -2.993 -12.954 1.00 87.19 92 MET A N 1
ATOM 758 C CA . MET A 1 92 ? -1.924 -2.781 -13.443 1.00 87.19 92 MET A CA 1
ATOM 759 C C . MET A 1 92 ? -1.234 -4.086 -13.875 1.00 87.19 92 MET A C 1
ATOM 761 O O . MET A 1 92 ? -0.149 -4.013 -14.438 1.00 87.19 92 MET A O 1
ATOM 765 N N . ASP A 1 93 ? -1.820 -5.258 -13.594 1.00 83.75 93 ASP A N 1
ATOM 766 C CA . ASP A 1 93 ? -1.242 -6.589 -13.878 1.00 83.75 93 ASP A CA 1
ATOM 767 C C . ASP A 1 93 ? 0.166 -6.812 -13.273 1.00 83.75 93 ASP A C 1
ATOM 769 O O . ASP A 1 93 ? 0.973 -7.606 -13.749 1.00 83.75 93 ASP A O 1
ATOM 773 N N . ILE A 1 94 ? 0.478 -6.093 -12.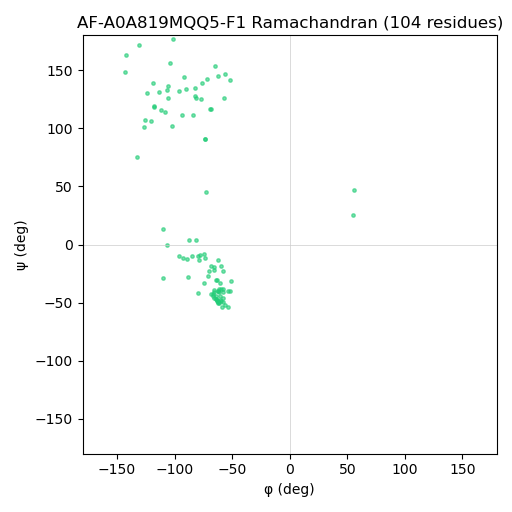186 1.00 84.06 94 ILE A N 1
ATOM 774 C CA . ILE A 1 94 ? 1.745 -6.207 -11.433 1.00 84.06 94 ILE A CA 1
ATOM 775 C C . ILE A 1 94 ? 1.580 -6.909 -10.081 1.00 84.06 94 ILE A C 1
ATOM 777 O O . ILE A 1 94 ? 2.542 -7.034 -9.322 1.00 84.06 94 ILE A O 1
ATOM 781 N N . ALA A 1 95 ? 0.357 -7.316 -9.744 1.00 87.81 95 ALA A N 1
ATOM 782 C CA . ALA A 1 95 ? 0.007 -7.858 -8.441 1.00 87.81 95 ALA A CA 1
ATOM 783 C C . ALA A 1 95 ? -0.495 -9.296 -8.563 1.00 87.81 95 ALA A C 1
ATOM 785 O O . ALA A 1 95 ? -1.288 -9.626 -9.441 1.00 87.81 95 ALA A O 1
ATOM 786 N N . LYS A 1 96 ? -0.063 -10.143 -7.627 1.00 89.06 96 LYS A N 1
ATOM 787 C CA . LYS A 1 96 ? -0.595 -11.492 -7.435 1.00 89.06 96 LYS A CA 1
ATOM 788 C C . LYS A 1 96 ? -1.475 -11.492 -6.191 1.00 89.06 96 LYS A C 1
ATOM 790 O O . LYS A 1 96 ? -1.018 -11.105 -5.118 1.00 89.06 96 LYS A O 1
ATOM 795 N N . THR A 1 97 ? -2.715 -11.951 -6.326 1.00 88.44 97 THR A N 1
ATOM 796 C CA . THR A 1 97 ? -3.587 -12.225 -5.178 1.00 88.44 97 THR A CA 1
ATOM 797 C C . THR A 1 97 ? -3.256 -13.599 -4.610 1.00 88.44 97 THR A C 1
ATOM 799 O O . THR A 1 97 ? -3.105 -14.554 -5.369 1.00 88.44 97 THR A O 1
ATOM 802 N N . VAL A 1 98 ? -3.155 -13.685 -3.285 1.00 88.25 98 VAL A N 1
ATOM 803 C CA . VAL A 1 98 ? -3.040 -14.943 -2.539 1.00 88.25 98 VAL A CA 1
ATOM 804 C C . VAL A 1 98 ? -4.180 -14.974 -1.530 1.00 88.25 98 VAL A C 1
ATOM 806 O O . VAL A 1 98 ? -4.412 -13.975 -0.849 1.00 88.25 98 VAL A O 1
ATOM 809 N N . ARG A 1 99 ? -4.929 -16.075 -1.473 1.00 85.50 99 ARG A N 1
ATOM 810 C CA . ARG A 1 99 ? -6.059 -16.250 -0.543 1.00 85.50 99 ARG A CA 1
ATOM 811 C C . ARG A 1 99 ? -5.674 -17.163 0.619 1.00 85.50 99 ARG A C 1
ATOM 813 O O . ARG A 1 99 ? -4.831 -18.035 0.457 1.00 85.50 99 ARG A O 1
ATOM 820 N N . ASP A 1 100 ? -6.357 -17.045 1.754 1.00 79.00 100 ASP A N 1
ATOM 821 C CA . ASP A 1 100 ? -6.060 -17.844 2.958 1.00 79.00 100 ASP A CA 1
ATOM 822 C C . ASP A 1 100 ? -6.047 -19.359 2.704 1.00 79.00 100 ASP A C 1
ATOM 824 O O . ASP A 1 100 ? -5.162 -20.071 3.172 1.00 79.00 100 ASP A O 1
ATOM 828 N N . ASN A 1 101 ? -6.977 -19.856 1.886 1.00 78.00 101 ASN A N 1
ATOM 829 C CA . ASN A 1 101 ? -7.040 -21.277 1.522 1.00 78.00 101 ASN A CA 1
ATOM 830 C C . ASN A 1 101 ? -5.831 -21.746 0.687 1.00 78.00 101 ASN A C 1
ATOM 832 O O . ASN A 1 101 ? -5.587 -22.945 0.579 1.00 78.00 101 ASN A O 1
ATOM 836 N N . GLU A 1 102 ? -5.103 -20.820 0.066 1.00 74.75 102 GLU A N 1
ATOM 837 C CA . GLU A 1 102 ? -3.889 -21.087 -0.711 1.00 74.75 102 GLU A CA 1
ATOM 838 C C . GLU A 1 102 ? -2.643 -21.053 0.186 1.00 74.75 102 GLU A C 1
ATOM 840 O O . GLU A 1 102 ? -1.699 -21.786 -0.082 1.00 74.75 102 GLU A O 1
ATOM 845 N N . LEU A 1 103 ? -2.669 -20.282 1.283 1.00 68.06 103 LEU A N 1
ATOM 846 C CA . LEU A 1 103 ? -1.574 -20.191 2.261 1.00 68.06 103 LEU A CA 1
ATOM 847 C C . LEU A 1 103 ? -1.415 -21.459 3.110 1.00 68.06 103 LEU A C 1
ATOM 849 O O . LEU A 1 103 ? -0.325 -21.747 3.587 1.00 68.06 103 LEU A O 1
ATOM 853 N N . LEU A 1 104 ? -2.495 -22.217 3.312 1.00 66.44 104 LEU A N 1
ATOM 854 C CA . LEU A 1 104 ? -2.486 -23.451 4.110 1.00 66.44 104 LEU A CA 1
ATOM 855 C C . LEU A 1 104 ? -1.896 -24.664 3.368 1.00 66.44 104 LEU A C 1
ATOM 857 O O . LEU A 1 104 ? -1.716 -25.713 3.983 1.00 66.44 104 LEU A O 1
ATOM 861 N N . ASN A 1 105 ? -1.634 -24.538 2.063 1.00 50.72 105 ASN A N 1
ATOM 862 C CA . ASN A 1 105 ? -1.158 -25.624 1.202 1.00 50.72 105 ASN A CA 1
ATOM 863 C C . ASN A 1 105 ? 0.310 -25.454 0.753 1.00 50.72 105 ASN A C 1
ATOM 865 O O . ASN A 1 105 ? 0.733 -26.160 -0.166 1.00 50.72 105 ASN A O 1
ATOM 869 N N . GLU A 1 106 ? 1.065 -24.536 1.369 1.00 45.25 106 GLU A N 1
ATOM 870 C CA . GLU A 1 106 ? 2.518 -24.368 1.171 1.00 45.25 106 GLU A CA 1
ATOM 871 C C . GLU A 1 106 ? 3.344 -24.988 2.308 1.00 45.25 106 GLU A C 1
ATOM 873 O O . GLU A 1 106 ? 2.961 -24.839 3.491 1.00 45.25 106 GLU A O 1
#

pLDDT: mean 88.29, std 14.11, range [36.59, 98.44]

Nearest PDB structures (foldseek):
  7oim-assembly1_A  TM=7.544E-01  e=4.485E-03  Mus musculus
  4aca-assembly4_D  TM=3.078E-01  e=1.852E+00  Methanococcus maripaludis

Secondary structure (DSSP, 8-state):
-----PPPPGGGEEE--TT--HHHHHHHHHHHHT-SS-EEEEE-GGGS-HHHHHHHHHHHHHHHHH-TT---EEEEE-S-TTSHHHHHHHTTT------HHHHTT-

Mean predicted aligned error: 5.63 Å

Sequence (106 aa):
FHHDNSEPAVNQILFCTTETNWIDVRAFIYRCFYSSSNLYQLIEPERLEFNVQDKCCQLIIKLVEYNPSHKFKLGVVTTDIQTHLINGILRMDIAKTVRDNELLNE

Foldseek 3Di:
DDPPVDDADPLLEDEDALPDDLVNLVVSVVVQQPPQPDAREYEACVRYDLVSLVVNLVVVVVSCVVCVPGHGHYHYHHPDCPHPNNVSVVVVVPDDDDDPVNVVVD

=== Feature glossary ===
The record interleaves many kinds of information about one protein. Here is each kind framed as the question it answers.

Q: What are the backbone torsion angles?
A: φ (phi) and ψ (psi) are the two rotatable backbone dihedrals per residue: φ is the C(i-1)–N–Cα–C torsion, ψ is the N–Cα–C–N(i+1) torsion, both in degrees on (−180°, 180°]. α-helical residues cluster near (−60°, −45°); β-strand residues near (−120°, +130°). A Ramachandran plot is simply a scatter of (φ, ψ) for every residue.

Q: What is the amino-acid chain?
A: This is the polypeptide sequence — one letter per residue, N-terminus first. Length ranges from a few dozen residues for small domains to over a thousand for large multi-domain proteins.

Q: How mobile is each atom in the crystal?
A: For experimental (PDB) structures, the B-factor (temperature factor) quantifies the positional spread of each atom in the crystal — a combination of thermal vibration and static disorder — in units of Å². High B-factors mark flexible loops or poorly resolved regions; low B-factors mark the rigid, well-ordered core.

Q: Are the domains correctly placed relative to each other?
A: Predicted Aligned Error (PAE) is an AlphaFold confidence matrix: entry (i, j) is the expected error in the position of residue j, in ångströms, when the prediction is superimposed on the true structure at residue i. Low PAE within a block of residues means that block is internally rigid and well-predicted; high PAE between two blocks means their relative placement is uncertain even if each block individually is confident.

Q: How confident is the AlphaFold model at each residue?
A: pLDDT is the predicted lDDT-Cα score: AlphaFold's confidence that the local environment of each residue (all inter-atomic distances within 15 Å) is correctly placed. It is a per-residue number between 0 and 100, with higher meaning more reliable.

Q: What family and function is it annotated with?
A: Functional annotations link the protein to curated databases. InterPro e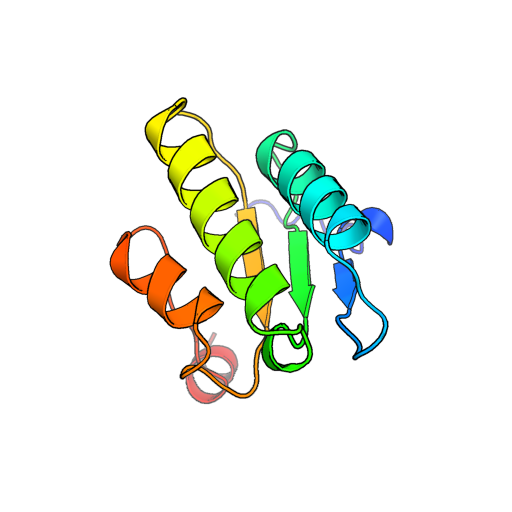ntries identify conserved domains and families by matching the sequence against member-database signatures (Pfam, PROSITE, CDD, …). Gene Ontology (GO) terms describe molecular function, biological process, and cellular component in a controlled vocabulary. CATH places the structure in a hierarchical fold classification (Class/Architecture/Topology/Homologous-superfamily). The organism is the source species.

Q: How big and how compact is the whole molecule?
A: Three whole-structure scalars: the radius of gyration (RMS distance of Cα from centroid, in Å), the count of Cα–Cα contacts (pairs closer than 8 Å and separated by more than four residues in sequence — i.e. tertiary, not local, contacts), and the bounding-box dimensions. Together they distinguish compact globular folds from extended fibres or disordered chains.

Q: What known structures does this most resemble?
A: The Foldseek neighbor list gives the closest experimentally determined structures in the PDB, ranked by structural alignment. TM-score near 1 means near-identical fold; near 0.3 means only rough topology match. This is how one finds what a novel AlphaFold prediction most resembles in the solved-structure universe.

Q: Which residues are buried vs exposed?
A: SASA measures how much of the protein is reachable by solvent. It is computed by rolling a water-sized probe over the atomic surface and summing the exposed area (Å²). Per-residue SASA distinguishes core (buried, low SASA) from surface (exposed, high SASA) residues; total SASA is a whole-molecule size measure.

Q: Which residues are in helices, strands, or loops?
A: Eight-state secondary structure (DSSP): H is the canonical α-helix, G the tighter 3₁₀-helix, I the wider π-helix; E/B are β-structure, T and S are turns and bends, and '-' is everything else. DSSP derives these from the pattern of main-chain N–H···O=C hydrogen bonds, not from the sequence.

Q: Where is each backbone atom in 3D?
A: Structure coordinates are given as an mmCIF _atom_site loop: one row per atom with element, residue name, chain id, sequence number, and x/y/z position in Å. Only the four main-chain atoms per residue are included here; side chains are omitted to keep the record compact.

Q: What if only a Cα trace is available?
A: Three-state secondary structure (P-SEA) collapses the eight DSSP classes into helix (a), strand (b), and coil (c). P-SEA assigns these from Cα geometry alone — distances and angles — without requiring backbone oxygens, so it works on any Cα trace.

Q: What do the rendered images show?
A: The six renders are orthographic views along the three Cartesian axes in both directions. Representation (cartoon, sticks, or surface) and color scheme (sequence-rainbow or by-chain) vary across proteins so the training set covers all the common visualization conventions.

Q: What does the local fold look like, residue by residue?
A: Foldseek's 3Di representation compresses backbone geometry into a per-residue letter drawn from a learned twenty-state alphabet. It captures the tertiary interaction pattern around each residue — which residues are packed against it in space, regardless of where they are in sequence.

Q: What do the diagnostic plots show?
A: The contact map is a binary N×N matrix image: pixel (i, j) is dark where Cα_i and Cα_j are within 8 Å and |i−j|>4. Because the |i−j|>4 filter removes local helical contacts, off-diagonal stripes parallel to the main diagonal indicate parallel β-sheets; stripes perpendicular to it indicate antiparallel β-sheets. The Ramachandran plot scatters every residue's (φ, ψ) pair against the sterically allowed regions. The PAE heatmap renders the predicted-aligned-error matrix.